Protein AF-A0A7D8BAN0-F1 (afdb_monomer_lite)

pLDDT: mean 76.86, std 16.78, range [38.75, 95.81]

Sequence (151 aa):
MGRHRKSTAELERKGAFNHDPARGQARSLEPVVTGPLGPPPPDFVPEGTELGYRNKAKLLQAWRDLEAATKEVLVTSADRLHFETTARLLAQSREPGAPTSVFSQLNRYLSQLGLNPASRSLVNGVGVKTTEQEEDEWKQAADGSTGLPVQ

Foldseek 3Di:
DDDDDDDPVRCVLVCVCVVPVVVVVVCPPPDDFQAALDDDDPQLPQDDDPVSNVLSPLLNVLLVVVVVLCPVFRDGVVCNVLSSVLSNLSSQVPDPPRDPVSVVVNVVSCLVSLSDPVSVVVRPSPPPPDCVVVVVVVVVVVVPDDDDDDD

Structure (mmCIF, N/CA/C/O backbone):
data_AF-A0A7D8BAN0-F1
#
_entry.id   AF-A0A7D8BAN0-F1
#
loop_
_atom_site.group_PDB
_atom_site.id
_atom_site.type_symbol
_atom_site.label_atom_id
_atom_site.label_alt_id
_atom_site.label_comp_id
_atom_site.label_asym_id
_atom_site.label_entity_id
_atom_site.label_seq_id
_atom_site.pdbx_PDB_ins_code
_atom_site.Cartn_x
_atom_site.Cartn_y
_atom_site.Cartn_z
_atom_site.occupancy
_atom_site.B_iso_or_equiv
_atom_site.auth_seq_id
_atom_site.auth_comp_id
_atom_site.auth_asym_id
_atom_site.auth_atom_id
_atom_site.pdbx_PDB_model_num
ATOM 1 N N . MET A 1 1 ? 21.417 -18.421 -6.413 1.00 53.03 1 MET A N 1
ATOM 2 C CA . MET A 1 1 ? 20.141 -17.699 -6.618 1.00 53.03 1 MET A CA 1
ATOM 3 C C . MET A 1 1 ? 20.272 -16.882 -7.893 1.00 53.03 1 MET A C 1
ATOM 5 O O . MET A 1 1 ? 21.179 -16.062 -7.969 1.00 53.03 1 MET A O 1
ATOM 9 N N . GLY A 1 2 ? 19.472 -17.177 -8.922 1.00 62.88 2 GLY A N 1
ATOM 10 C CA . GLY A 1 2 ? 19.517 -16.443 -10.190 1.00 62.88 2 GLY A CA 1
ATOM 11 C C . GLY A 1 2 ? 19.151 -14.974 -9.980 1.00 62.88 2 GLY A C 1
ATOM 12 O O . GLY A 1 2 ? 18.261 -14.660 -9.192 1.00 62.88 2 GLY A O 1
ATOM 13 N N . ARG A 1 3 ? 19.859 -14.062 -10.650 1.00 71.19 3 ARG A N 1
ATOM 14 C CA . ARG A 1 3 ? 19.590 -12.623 -10.552 1.00 71.19 3 ARG A CA 1
ATOM 15 C C . ARG A 1 3 ? 18.172 -12.338 -11.054 1.00 71.19 3 ARG A C 1
ATOM 17 O O . ARG A 1 3 ? 17.820 -12.771 -12.151 1.00 71.19 3 ARG A O 1
ATOM 24 N N . HIS A 1 4 ? 17.379 -11.598 -10.277 1.00 73.00 4 HIS A N 1
ATOM 25 C CA . HIS A 1 4 ? 16.048 -11.166 -10.708 1.00 73.00 4 HIS A CA 1
ATOM 26 C C . HIS A 1 4 ? 16.140 -10.434 -12.054 1.00 73.00 4 HIS A C 1
ATOM 28 O O . HIS A 1 4 ? 17.044 -9.618 -12.271 1.00 73.00 4 HIS A O 1
ATOM 34 N N . ARG A 1 5 ? 15.224 -10.753 -12.976 1.00 80.25 5 ARG A N 1
ATOM 35 C CA . ARG A 1 5 ? 15.172 -10.097 -14.287 1.00 80.25 5 ARG A CA 1
ATOM 36 C C . ARG A 1 5 ? 14.829 -8.619 -14.081 1.00 80.25 5 ARG A C 1
ATOM 38 O O . ARG A 1 5 ? 13.939 -8.295 -13.303 1.00 80.25 5 ARG A O 1
ATOM 45 N N . LYS A 1 6 ? 15.532 -7.731 -14.791 1.00 79.50 6 LYS A N 1
ATOM 46 C CA . LYS A 1 6 ? 15.194 -6.300 -14.832 1.00 79.50 6 LYS A CA 1
ATOM 47 C C . LYS A 1 6 ? 13.836 -6.108 -15.501 1.00 79.50 6 LYS A C 1
ATOM 49 O O . LYS A 1 6 ? 13.572 -6.753 -16.528 1.00 79.50 6 LYS A O 1
ATOM 54 N N . SER A 1 7 ? 13.021 -5.216 -14.943 1.00 79.69 7 SER A N 1
ATOM 55 C CA . SER A 1 7 ? 11.719 -4.870 -15.512 1.00 79.69 7 SER A CA 1
ATOM 56 C C . SER A 1 7 ? 11.878 -4.183 -16.869 1.00 79.69 7 SER A C 1
ATOM 58 O O . SER A 1 7 ? 12.923 -3.602 -17.172 1.00 79.69 7 SER A O 1
ATOM 60 N N . THR A 1 8 ? 10.844 -4.269 -17.700 1.00 81.62 8 THR A N 1
ATOM 61 C CA . THR A 1 8 ? 10.819 -3.647 -19.033 1.00 81.62 8 THR A CA 1
ATOM 62 C C . THR A 1 8 ? 10.940 -2.129 -18.946 1.00 81.62 8 THR A C 1
ATOM 64 O O . THR A 1 8 ? 11.807 -1.571 -19.610 1.00 81.62 8 THR A O 1
ATOM 67 N N . ALA A 1 9 ? 10.250 -1.495 -17.993 1.00 75.25 9 ALA A N 1
ATOM 68 C CA . ALA A 1 9 ? 10.409 -0.069 -17.703 1.00 75.25 9 ALA A CA 1
ATOM 69 C C . ALA A 1 9 ? 11.846 0.318 -17.282 1.00 75.25 9 ALA A C 1
ATOM 71 O O . ALA A 1 9 ? 12.339 1.386 -17.639 1.00 75.25 9 ALA A O 1
ATOM 72 N N . GLU A 1 10 ? 12.562 -0.535 -16.531 1.00 79.12 10 GLU A N 1
ATOM 73 C CA . GLU A 1 10 ? 13.966 -0.263 -16.180 1.00 79.12 10 GLU A CA 1
ATOM 74 C C . GLU A 1 10 ? 14.892 -0.373 -17.399 1.00 79.12 10 GLU A C 1
ATOM 76 O O . GLU A 1 10 ? 15.839 0.405 -17.526 1.00 79.12 10 GLU A O 1
ATOM 81 N N . LEU A 1 11 ? 14.649 -1.347 -18.279 1.00 84.50 11 LEU A N 1
ATOM 82 C CA . LEU A 1 11 ? 15.422 -1.517 -19.508 1.00 84.50 11 LEU A CA 1
ATOM 83 C C . LEU A 1 11 ? 15.200 -0.366 -20.485 1.00 84.50 11 LEU A C 1
ATOM 85 O O . LEU A 1 11 ? 16.171 0.152 -21.032 1.00 84.50 11 LEU A O 1
ATOM 89 N N . GLU A 1 12 ? 13.951 0.046 -20.656 1.00 81.94 12 GLU A N 1
ATOM 90 C CA . GLU A 1 12 ? 13.564 1.166 -21.503 1.00 81.94 12 GLU A CA 1
ATOM 91 C C . GLU A 1 12 ? 14.207 2.470 -21.029 1.00 81.94 12 GLU A C 1
ATOM 93 O O . GLU A 1 12 ? 14.924 3.110 -21.794 1.00 81.94 12 GLU A O 1
ATOM 98 N N . ARG A 1 13 ? 14.095 2.787 -19.729 1.00 78.56 13 ARG A N 1
ATOM 99 C CA . ARG A 1 13 ? 14.738 3.969 -19.125 1.00 78.56 13 ARG A CA 1
ATOM 100 C C . ARG A 1 13 ? 16.252 3.995 -19.337 1.00 78.56 13 ARG A C 1
ATOM 102 O O . ARG A 1 13 ? 16.852 5.058 -19.438 1.00 78.56 13 ARG A O 1
ATOM 109 N N . LYS A 1 14 ? 16.891 2.825 -19.376 1.00 84.06 14 LYS A N 1
ATOM 110 C CA . LYS A 1 14 ? 18.339 2.688 -19.597 1.00 84.06 14 LYS A CA 1
ATOM 111 C C . LYS A 1 14 ? 18.726 2.668 -21.079 1.00 84.06 14 LYS A C 1
ATOM 113 O O . LYS A 1 14 ? 19.889 2.411 -21.378 1.00 84.06 14 LYS A O 1
ATOM 118 N N . GLY A 1 15 ? 17.781 2.882 -21.997 1.00 84.50 15 GLY A N 1
ATOM 119 C CA . GLY A 1 15 ? 18.018 2.841 -23.440 1.00 84.50 15 GLY A CA 1
ATOM 120 C C . GLY A 1 15 ? 18.378 1.447 -23.958 1.00 84.50 15 GLY A C 1
ATOM 121 O O . GLY A 1 15 ? 18.954 1.316 -25.036 1.00 84.50 15 GLY A O 1
ATOM 122 N N . ALA A 1 16 ? 18.066 0.386 -23.207 1.00 85.12 16 ALA A N 1
ATOM 123 C CA . ALA A 1 16 ? 18.482 -0.967 -23.565 1.00 85.12 16 ALA A CA 1
ATOM 124 C C . ALA A 1 16 ? 17.830 -1.457 -24.865 1.00 85.12 16 ALA A C 1
ATOM 126 O O . ALA A 1 16 ? 18.430 -2.270 -25.558 1.00 85.12 16 ALA A O 1
ATOM 127 N N . PHE A 1 17 ? 16.634 -0.964 -25.201 1.00 85.50 17 PHE A N 1
ATOM 128 C CA . PHE A 1 17 ? 15.954 -1.286 -26.460 1.00 85.50 17 PHE A CA 1
ATOM 129 C C . PHE A 1 17 ? 16.493 -0.483 -27.647 1.00 85.50 17 PHE A C 1
ATOM 131 O O . PHE A 1 17 ? 16.495 -0.994 -28.759 1.00 85.50 17 PHE A O 1
ATOM 138 N N . ASN A 1 18 ? 17.040 0.713 -27.410 1.00 84.69 18 ASN A N 1
ATOM 139 C CA . ASN A 1 18 ? 17.735 1.482 -28.446 1.00 84.69 18 ASN A CA 1
ATOM 140 C C . ASN A 1 18 ? 19.072 0.823 -28.810 1.00 84.69 18 ASN A C 1
ATOM 142 O O . ASN A 1 18 ? 19.462 0.799 -29.971 1.00 84.69 18 ASN A O 1
ATOM 146 N N . HIS A 1 19 ? 19.763 0.261 -27.813 1.00 87.88 19 HIS A N 1
ATOM 147 C CA . HIS A 1 19 ? 21.003 -0.487 -28.018 1.00 87.88 19 HIS A CA 1
ATOM 148 C C . HIS A 1 19 ? 20.763 -1.889 -28.611 1.00 87.88 19 HIS A C 1
ATOM 150 O O . HIS A 1 19 ? 21.596 -2.403 -29.352 1.00 87.88 19 HIS A O 1
ATOM 156 N N . ASP A 1 20 ? 19.667 -2.553 -28.243 1.00 88.44 20 ASP A N 1
ATOM 157 C CA . ASP A 1 20 ? 19.343 -3.925 -28.651 1.00 88.44 20 ASP A CA 1
ATOM 158 C C . ASP A 1 20 ? 17.829 -4.045 -28.928 1.00 88.44 20 ASP A C 1
ATOM 160 O O . ASP A 1 20 ? 17.057 -4.420 -28.035 1.00 88.44 20 ASP A O 1
ATOM 164 N N . PRO A 1 21 ? 17.380 -3.716 -30.157 1.00 86.62 21 PRO A N 1
ATOM 165 C CA . PRO A 1 21 ? 15.958 -3.710 -30.509 1.00 86.62 21 PRO A CA 1
ATOM 166 C C . PRO A 1 21 ? 15.295 -5.091 -30.419 1.00 86.62 21 PRO A C 1
ATOM 168 O O . PRO A 1 21 ? 14.117 -5.199 -30.065 1.00 86.62 21 PRO A O 1
ATOM 171 N N . ALA A 1 22 ? 16.056 -6.166 -30.663 1.00 86.88 22 ALA A N 1
ATOM 172 C CA . ALA A 1 22 ? 15.571 -7.543 -30.552 1.00 86.88 22 ALA A CA 1
ATOM 173 C C . ALA A 1 22 ? 15.110 -7.869 -29.120 1.00 86.88 22 ALA A C 1
ATOM 175 O O . ALA A 1 22 ? 14.154 -8.621 -28.915 1.00 86.88 22 ALA A O 1
ATOM 176 N N . ARG A 1 23 ? 15.728 -7.240 -28.111 1.00 82.94 23 ARG A N 1
ATOM 177 C CA . ARG A 1 23 ? 15.313 -7.357 -26.708 1.00 82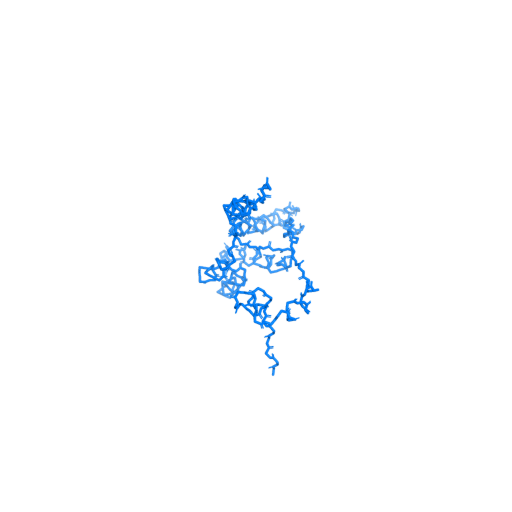.94 23 ARG A CA 1
ATOM 178 C C . ARG A 1 23 ? 13.932 -6.767 -26.438 1.00 82.94 23 ARG A C 1
ATOM 180 O O . ARG A 1 23 ? 13.222 -7.303 -25.589 1.00 82.94 23 ARG A O 1
ATOM 187 N N . GLY A 1 24 ? 13.568 -5.685 -27.125 1.00 80.56 24 GLY A N 1
ATOM 188 C CA . GLY A 1 24 ? 12.232 -5.092 -27.042 1.00 80.56 24 GLY A CA 1
ATOM 189 C C . GLY A 1 24 ? 11.186 -6.000 -27.687 1.00 80.56 24 GLY A C 1
ATOM 190 O O . GLY A 1 24 ? 10.176 -6.320 -27.065 1.00 80.56 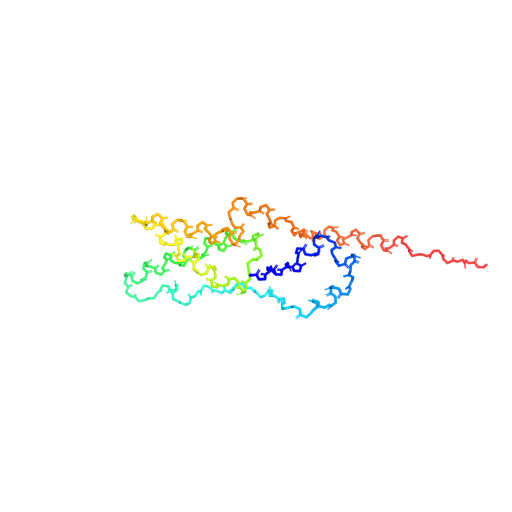24 GLY A O 1
ATOM 191 N N . GLN A 1 25 ? 11.480 -6.522 -28.882 1.00 81.44 25 GLN A N 1
ATOM 192 C CA . GLN A 1 25 ? 10.593 -7.452 -29.593 1.00 81.44 25 GLN A CA 1
ATOM 193 C C . GLN A 1 25 ? 10.306 -8.719 -28.778 1.00 81.44 25 GLN A C 1
ATOM 195 O O . GLN A 1 25 ? 9.148 -9.109 -28.637 1.00 81.44 25 GLN A O 1
ATOM 200 N N . ALA A 1 26 ? 11.329 -9.311 -28.153 1.00 82.38 26 ALA A N 1
ATOM 201 C CA . ALA A 1 26 ? 11.181 -10.490 -27.296 1.00 82.38 26 ALA A CA 1
ATOM 202 C C . ALA A 1 26 ? 10.316 -10.252 -26.040 1.00 82.38 26 ALA A C 1
ATOM 204 O O . ALA A 1 26 ? 9.885 -11.210 -25.399 1.00 82.38 26 ALA A O 1
ATOM 205 N N . ARG A 1 27 ? 10.081 -8.988 -25.670 1.00 82.75 27 ARG A N 1
ATOM 206 C CA . ARG A 1 27 ? 9.271 -8.577 -24.515 1.00 82.75 27 ARG A CA 1
ATOM 207 C C . ARG A 1 27 ? 7.931 -7.948 -24.901 1.00 82.75 27 ARG A C 1
ATOM 209 O O . ARG A 1 27 ? 7.161 -7.612 -24.013 1.00 82.75 27 ARG A O 1
ATOM 216 N N . SER A 1 28 ? 7.620 -7.845 -26.195 1.00 77.81 28 SER A N 1
ATOM 217 C CA . SER A 1 28 ? 6.337 -7.319 -26.698 1.00 77.81 28 SER A CA 1
ATOM 218 C C . SER A 1 28 ? 5.115 -8.117 -26.225 1.00 77.81 28 SER A C 1
ATOM 220 O O . SER A 1 28 ? 4.012 -7.586 -26.171 1.00 77.81 28 SER A O 1
ATOM 222 N N . LEU A 1 29 ? 5.324 -9.382 -25.849 1.00 77.75 29 LEU A N 1
ATOM 223 C CA . LEU A 1 29 ? 4.307 -10.281 -25.304 1.00 77.75 29 LEU A CA 1
ATOM 224 C C . LEU A 1 29 ? 4.273 -10.294 -23.765 1.00 77.75 29 LEU A C 1
ATOM 226 O O . LEU A 1 29 ? 3.590 -11.137 -23.181 1.00 77.75 29 LEU A O 1
ATOM 230 N N . GLU A 1 30 ? 5.035 -9.428 -23.084 1.00 78.06 30 GLU A N 1
ATOM 231 C CA . GLU A 1 30 ? 4.945 -9.339 -21.626 1.00 78.06 30 GLU A CA 1
ATOM 232 C C . GLU A 1 30 ? 3.547 -8.846 -21.208 1.00 78.06 30 GLU A C 1
ATOM 234 O O . GLU A 1 30 ? 3.015 -7.917 -21.820 1.00 78.06 30 GLU A O 1
ATOM 239 N N . PRO A 1 31 ? 2.933 -9.445 -20.168 1.00 71.38 31 PRO A N 1
ATOM 240 C CA . PRO A 1 31 ? 1.626 -9.016 -19.695 1.00 71.38 31 PRO A CA 1
ATOM 241 C C . PRO A 1 31 ? 1.658 -7.552 -19.255 1.00 71.38 31 PRO A C 1
ATOM 243 O O . PRO A 1 31 ? 2.368 -7.187 -18.317 1.00 71.38 31 PRO A O 1
ATOM 246 N N . VAL A 1 32 ? 0.854 -6.724 -19.914 1.00 70.38 32 VAL A N 1
ATOM 247 C CA . VAL A 1 32 ? 0.645 -5.329 -19.535 1.00 70.38 32 VAL A CA 1
ATOM 248 C C . VAL A 1 32 ? -0.570 -5.278 -18.620 1.00 70.38 32 VAL A C 1
ATOM 250 O O . VAL A 1 32 ? -1.699 -5.489 -19.060 1.00 70.38 32 VAL A O 1
ATOM 253 N N . VAL A 1 33 ? -0.350 -5.027 -17.330 1.00 65.75 33 VAL A N 1
ATOM 254 C CA . VAL A 1 33 ? -1.458 -4.853 -16.388 1.00 65.75 33 VAL A CA 1
ATOM 255 C C . VAL A 1 33 ? -1.812 -3.374 -16.313 1.00 65.75 33 VAL A C 1
ATOM 257 O O . VAL A 1 33 ? -1.099 -2.590 -15.701 1.00 65.75 33 VAL A O 1
ATOM 260 N N . THR A 1 34 ? -2.912 -2.994 -16.961 1.00 70.38 34 THR A N 1
ATOM 261 C CA . THR A 1 34 ? -3.426 -1.609 -17.011 1.00 70.38 34 THR A CA 1
ATOM 262 C C . THR A 1 34 ? -4.822 -1.460 -16.417 1.00 70.38 34 THR A C 1
ATOM 264 O O . THR A 1 34 ? -5.353 -0.354 -16.356 1.00 70.38 34 THR A O 1
ATOM 267 N N . GLY A 1 35 ? -5.440 -2.557 -15.972 1.00 77.44 35 GLY A N 1
ATOM 268 C CA . GLY A 1 35 ? -6.781 -2.513 -15.398 1.00 77.44 35 GLY A CA 1
ATOM 269 C C . GLY A 1 35 ? -6.817 -1.707 -14.092 1.00 77.44 35 GLY A C 1
ATOM 270 O O . GLY A 1 35 ? -5.861 -1.799 -13.310 1.00 77.44 35 GLY A O 1
ATOM 271 N N . PRO A 1 36 ? -7.906 -0.963 -13.819 1.00 81.88 36 PRO A N 1
ATOM 272 C CA . PRO A 1 36 ? -8.049 -0.196 -12.585 1.00 81.88 36 PRO A CA 1
ATOM 273 C C . PRO A 1 36 ? -8.035 -1.117 -11.358 1.00 81.88 36 PRO A C 1
ATOM 275 O O . PRO A 1 36 ? -8.431 -2.279 -11.444 1.00 81.88 36 PRO A O 1
ATOM 278 N N . LEU A 1 37 ? -7.633 -0.588 -10.198 1.00 86.25 37 LEU A N 1
ATOM 279 C CA . LEU A 1 37 ? -7.611 -1.321 -8.923 1.00 86.25 37 LEU A CA 1
ATOM 280 C C . LEU A 1 37 ? -8.971 -1.957 -8.563 1.00 86.25 37 LEU A C 1
ATOM 282 O O . LEU A 1 37 ? -9.011 -3.013 -7.928 1.00 86.25 37 LEU A O 1
ATOM 286 N N . GLY A 1 38 ? -10.080 -1.335 -8.977 1.00 87.06 38 GLY A N 1
ATOM 287 C CA . GLY A 1 38 ? -11.449 -1.780 -8.698 1.00 87.06 38 GLY A CA 1
ATOM 288 C C . GLY A 1 38 ? -11.975 -1.342 -7.319 1.00 87.06 38 GLY A C 1
ATOM 289 O O . GLY A 1 38 ? -11.218 -0.803 -6.514 1.00 87.06 38 GLY A O 1
ATOM 290 N N . PRO A 1 39 ? -13.264 -1.586 -7.013 1.00 90.12 39 PRO A N 1
ATOM 291 C CA . PRO A 1 39 ? -13.911 -1.138 -5.770 1.00 90.12 39 PRO A CA 1
ATOM 292 C C . PRO A 1 39 ? -13.356 -1.874 -4.546 1.00 90.12 39 PRO A C 1
ATOM 294 O O . PRO A 1 39 ? -12.877 -2.984 -4.729 1.00 90.12 39 PRO A O 1
ATOM 297 N N . PRO A 1 40 ? -13.447 -1.355 -3.310 1.00 90.38 40 PRO A N 1
ATOM 298 C CA . PRO A 1 40 ? -12.967 -2.045 -2.107 1.00 90.38 40 PRO A CA 1
ATOM 299 C C . PRO A 1 40 ? -13.543 -3.468 -1.945 1.00 90.38 40 PRO A C 1
ATOM 301 O O . PRO A 1 40 ? -14.629 -3.754 -2.455 1.00 90.38 40 PRO A O 1
ATOM 304 N N . PRO A 1 41 ? -12.829 -4.378 -1.255 1.00 89.75 41 PRO A N 1
ATOM 305 C CA . PRO A 1 41 ? -13.306 -5.732 -0.986 1.00 89.75 41 PRO A CA 1
ATOM 306 C C . PRO A 1 41 ? -14.685 -5.756 -0.297 1.00 89.75 41 PRO A C 1
ATOM 308 O O . PRO A 1 41 ? -14.950 -4.900 0.552 1.00 89.75 41 PRO A O 1
ATOM 311 N N . PRO A 1 42 ? -15.560 -6.738 -0.597 1.00 86.75 42 PRO A N 1
ATOM 312 C CA . PRO A 1 42 ? -16.893 -6.816 0.008 1.00 86.75 42 PRO A CA 1
ATOM 313 C C . PRO A 1 42 ? -16.877 -6.893 1.540 1.00 86.75 42 PRO A C 1
ATOM 315 O O . PRO A 1 42 ? -17.777 -6.382 2.199 1.00 86.75 42 PRO A O 1
ATOM 318 N N . ASP A 1 43 ? -15.838 -7.481 2.136 1.00 84.88 43 ASP A N 1
ATOM 319 C CA . ASP A 1 43 ? -15.702 -7.585 3.590 1.00 84.88 43 ASP A CA 1
ATOM 320 C C . ASP A 1 43 ? -15.375 -6.246 4.274 1.00 84.88 43 ASP A C 1
ATOM 322 O O . ASP A 1 43 ? -15.476 -6.158 5.497 1.00 84.88 43 ASP A O 1
ATOM 326 N N . PHE A 1 44 ? -15.047 -5.194 3.514 1.00 86.50 44 PHE A N 1
ATOM 327 C CA . PHE A 1 44 ? -14.875 -3.828 4.027 1.00 86.50 44 PHE A CA 1
ATOM 328 C C . PHE A 1 44 ? -16.208 -3.073 4.083 1.00 86.50 44 PHE A C 1
ATOM 330 O O . PHE A 1 44 ? -16.293 -2.025 4.723 1.00 86.50 44 PHE A O 1
ATOM 337 N N . VAL A 1 45 ? -17.254 -3.578 3.423 1.00 81.25 45 VAL A N 1
ATOM 338 C CA . VAL A 1 45 ? -18.564 -2.924 3.377 1.00 81.25 45 VAL A CA 1
ATOM 339 C C . VAL A 1 45 ? -19.266 -3.104 4.728 1.00 81.25 45 VAL A C 1
ATOM 341 O O . VAL A 1 45 ? -19.475 -4.244 5.159 1.00 81.25 45 VAL A O 1
ATOM 344 N N . PRO A 1 46 ? -19.612 -2.013 5.440 1.00 76.25 46 PRO A N 1
ATOM 345 C CA . PRO A 1 46 ? -20.224 -2.099 6.760 1.00 76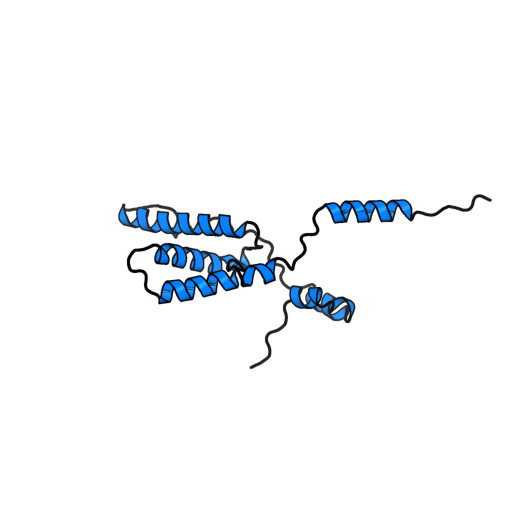.25 46 PRO A CA 1
ATOM 346 C C . PRO A 1 46 ? -21.589 -2.795 6.705 1.00 76.25 46 PRO A C 1
ATOM 348 O O . PRO A 1 46 ? -22.577 -2.226 6.261 1.00 76.25 46 PRO A O 1
ATOM 351 N N . GLU A 1 47 ? -21.639 -4.031 7.192 1.00 71.62 47 GLU A N 1
ATOM 352 C CA . GLU A 1 47 ? -22.849 -4.852 7.290 1.00 71.62 47 GLU A CA 1
ATOM 353 C C . GLU A 1 47 ? -22.769 -5.710 8.558 1.00 71.62 47 GLU A C 1
ATOM 355 O O . GLU A 1 47 ? -21.687 -6.223 8.884 1.00 71.62 47 GLU A O 1
ATOM 360 N N . GLY A 1 48 ? -23.903 -5.899 9.243 1.00 64.50 48 GLY A N 1
ATOM 361 C CA . GLY A 1 48 ? -24.029 -6.756 10.426 1.00 64.50 48 GLY A CA 1
ATOM 362 C C . GLY A 1 48 ? -24.107 -6.003 11.760 1.00 64.50 48 GLY A C 1
ATOM 363 O O . GLY A 1 48 ? -24.609 -4.886 11.835 1.00 64.50 48 GLY A O 1
ATOM 364 N N . THR A 1 49 ? -23.652 -6.656 12.834 1.00 67.25 49 THR A N 1
ATOM 365 C CA . THR A 1 49 ? -23.709 -6.156 14.221 1.00 67.25 49 THR A CA 1
ATOM 366 C C . THR A 1 49 ? -22.897 -4.872 14.422 1.00 67.25 49 THR A C 1
ATOM 368 O O . THR A 1 49 ? -21.964 -4.598 13.670 1.00 67.25 49 THR A O 1
ATOM 371 N N . GLU A 1 50 ? -23.193 -4.097 15.474 1.00 74.94 50 GLU A N 1
ATOM 372 C CA . GLU A 1 50 ? -22.544 -2.798 15.740 1.00 74.94 50 GLU A CA 1
ATOM 373 C C . GLU A 1 50 ? -21.003 -2.882 15.781 1.00 74.94 50 GLU A C 1
ATOM 375 O O . GLU A 1 50 ? -20.307 -2.027 15.229 1.00 74.94 50 GLU A O 1
ATOM 380 N N . LEU A 1 51 ? -20.448 -3.945 16.376 1.00 70.75 51 LEU A N 1
ATOM 381 C CA . LEU A 1 51 ? -18.998 -4.157 16.433 1.00 70.75 51 LEU A CA 1
ATOM 382 C C . LEU A 1 51 ? -18.407 -4.496 15.054 1.00 70.75 51 LEU A C 1
ATOM 384 O O . LEU A 1 51 ? -17.357 -3.969 14.681 1.00 70.75 51 LEU A O 1
ATOM 388 N N . GLY A 1 52 ? -19.097 -5.338 14.278 1.00 73.25 52 GLY A N 1
ATOM 389 C CA . GLY A 1 52 ? -18.713 -5.656 12.903 1.00 73.25 52 GLY A CA 1
ATOM 390 C C . GLY A 1 52 ? -18.748 -4.418 12.007 1.00 73.25 52 GLY A C 1
ATOM 391 O O . GLY A 1 52 ? -17.812 -4.181 11.247 1.00 73.25 52 GLY A O 1
ATOM 392 N N . TYR A 1 53 ? -19.769 -3.577 12.171 1.00 81.81 53 TYR A N 1
ATOM 393 C CA . TYR A 1 53 ? -19.915 -2.315 11.452 1.00 81.81 53 TYR A CA 1
ATOM 394 C C . TYR A 1 53 ? -18.719 -1.383 11.681 1.00 81.81 53 TYR A C 1
ATOM 396 O O . TYR A 1 53 ? -18.112 -0.915 10.717 1.00 81.81 53 TYR A O 1
ATOM 404 N N . ARG A 1 54 ? -18.327 -1.149 12.944 1.00 79.38 54 ARG A N 1
ATOM 405 C CA . ARG A 1 54 ? -17.210 -0.245 13.276 1.00 79.38 54 ARG A CA 1
ATOM 406 C C . ARG A 1 54 ? -15.883 -0.717 12.680 1.00 79.38 54 ARG A C 1
ATOM 408 O O . ARG A 1 54 ? -15.146 0.098 12.131 1.00 79.38 54 ARG A O 1
ATOM 415 N N . ASN A 1 55 ? -15.588 -2.016 12.749 1.00 82.06 55 ASN A N 1
ATOM 416 C CA . ASN A 1 55 ? -14.344 -2.566 12.200 1.00 82.06 55 ASN A CA 1
ATOM 417 C C . ASN A 1 55 ? -14.288 -2.430 10.673 1.00 82.06 55 ASN A C 1
ATOM 419 O O . ASN A 1 55 ? -13.277 -1.991 10.124 1.00 82.06 55 ASN A O 1
ATOM 423 N N . LYS A 1 56 ? -15.390 -2.736 9.985 1.00 86.12 56 LYS A N 1
ATOM 424 C CA . LYS A 1 56 ? -15.480 -2.607 8.527 1.00 86.12 56 LYS A CA 1
ATOM 425 C C . LYS A 1 56 ? -15.427 -1.150 8.064 1.00 86.12 56 LYS A C 1
ATOM 427 O O . LYS A 1 56 ? -14.714 -0.836 7.117 1.00 86.12 56 LYS A O 1
ATOM 432 N N . ALA A 1 57 ? -16.069 -0.233 8.791 1.00 87.81 57 ALA A N 1
ATOM 433 C CA . ALA A 1 57 ? -15.993 1.200 8.507 1.00 87.81 57 ALA A CA 1
ATOM 434 C C . ALA A 1 57 ? -14.550 1.736 8.571 1.00 87.81 57 ALA A C 1
ATOM 436 O O . ALA A 1 57 ? -14.148 2.524 7.714 1.00 87.81 57 ALA A O 1
ATOM 437 N N . LYS A 1 58 ? -13.742 1.271 9.535 1.00 91.62 58 LYS A N 1
ATOM 438 C CA . LYS A 1 58 ? -12.314 1.626 9.628 1.00 91.62 58 LYS A CA 1
ATOM 439 C C . LYS A 1 58 ? -11.510 1.112 8.432 1.00 91.62 58 LYS A C 1
ATOM 441 O O . LYS A 1 58 ? -10.680 1.850 7.905 1.00 91.62 58 LYS A O 1
ATOM 446 N N . LEU A 1 59 ? -11.775 -0.118 7.985 1.00 93.44 59 LEU A N 1
ATOM 447 C CA . LEU A 1 59 ? -11.144 -0.699 6.794 1.00 93.44 59 LEU A CA 1
ATOM 448 C C . LEU A 1 59 ? -11.503 0.085 5.527 1.00 93.44 59 LEU A C 1
ATOM 450 O O . LEU A 1 59 ? -10.617 0.432 4.746 1.00 93.44 59 LEU A O 1
ATOM 454 N N . LEU A 1 60 ? -12.782 0.427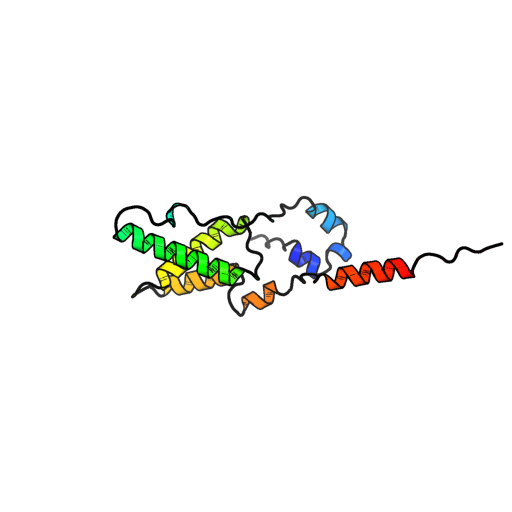 5.356 1.00 92.81 60 LEU A N 1
ATOM 455 C CA . LEU A 1 60 ? -13.246 1.225 4.224 1.00 92.81 60 LEU A CA 1
ATOM 456 C C . LEU A 1 60 ? -12.626 2.627 4.217 1.00 92.81 60 LEU A C 1
ATOM 458 O O . LEU A 1 60 ? -12.223 3.115 3.163 1.00 92.81 60 LEU A O 1
ATOM 462 N N . GLN A 1 61 ? -12.513 3.267 5.383 1.00 94.44 61 GLN A N 1
ATOM 463 C CA . GLN A 1 61 ? -11.846 4.562 5.487 1.00 94.44 61 GLN A CA 1
ATOM 464 C C . GLN A 1 61 ? -10.358 4.453 5.131 1.00 94.44 61 GLN A C 1
ATOM 466 O O . GLN A 1 61 ? -9.862 5.256 4.348 1.00 94.44 61 GLN A O 1
ATOM 471 N N . ALA A 1 62 ? -9.654 3.440 5.644 1.00 95.00 62 ALA A N 1
ATOM 472 C CA . ALA A 1 62 ? -8.247 3.212 5.320 1.00 95.00 62 ALA A CA 1
ATOM 473 C C . ALA A 1 62 ? -8.029 2.966 3.816 1.00 95.00 62 ALA A C 1
ATOM 475 O O . ALA A 1 62 ? -7.080 3.495 3.243 1.00 95.00 62 ALA A O 1
ATOM 476 N N . TRP A 1 63 ? -8.926 2.218 3.167 1.00 94.12 63 TRP A N 1
ATOM 477 C CA . TRP A 1 63 ? -8.911 2.026 1.716 1.00 94.12 63 TRP A CA 1
ATOM 478 C C . TRP A 1 63 ? -9.033 3.357 0.965 1.00 94.12 63 TRP A C 1
ATOM 480 O O . TRP A 1 63 ? -8.200 3.660 0.115 1.00 94.12 63 TRP A O 1
ATOM 490 N N . ARG A 1 64 ? -10.029 4.183 1.314 1.00 93.00 64 ARG A N 1
ATOM 491 C CA . ARG A 1 64 ? -10.250 5.496 0.680 1.00 93.00 64 ARG A CA 1
ATOM 492 C C . ARG A 1 64 ? -9.078 6.453 0.880 1.00 93.00 64 ARG A C 1
ATOM 494 O O . ARG A 1 64 ? -8.730 7.190 -0.037 1.00 93.00 64 ARG A O 1
ATOM 501 N N . ASP A 1 65 ? -8.460 6.430 2.056 1.00 92.75 65 ASP A N 1
ATOM 502 C CA . ASP A 1 65 ? -7.287 7.258 2.341 1.00 92.75 65 ASP A CA 1
ATOM 503 C C . ASP A 1 65 ? -6.095 6.849 1.462 1.00 92.75 65 ASP A C 1
ATOM 505 O O . ASP A 1 65 ? -5.385 7.710 0.940 1.00 92.75 65 ASP A O 1
ATOM 509 N N . LEU A 1 66 ? -5.892 5.543 1.254 1.00 91.56 66 LEU A N 1
ATOM 510 C CA . LEU A 1 66 ? -4.865 5.039 0.342 1.00 91.56 66 LEU A CA 1
ATOM 511 C C . LEU A 1 66 ? -5.187 5.372 -1.117 1.00 91.56 66 LEU A C 1
ATOM 513 O O . LEU A 1 66 ? -4.285 5.771 -1.848 1.00 91.56 66 LEU A O 1
ATOM 517 N N . GLU A 1 67 ? -6.448 5.269 -1.547 1.00 89.94 67 GLU A N 1
ATOM 518 C CA . GLU A 1 67 ? -6.860 5.655 -2.907 1.00 89.94 67 GLU A CA 1
ATOM 519 C C . GLU A 1 67 ? -6.588 7.140 -3.151 1.00 89.94 67 GLU A C 1
ATOM 521 O O . GLU A 1 67 ? -6.033 7.519 -4.179 1.00 89.94 67 GLU A O 1
ATOM 526 N N . ALA A 1 68 ? -6.909 7.992 -2.175 1.00 87.75 68 ALA A N 1
ATOM 527 C CA . ALA A 1 68 ? -6.614 9.416 -2.248 1.00 87.75 68 ALA A CA 1
ATOM 528 C C . ALA A 1 68 ? -5.103 9.688 -2.333 1.00 87.75 68 ALA A C 1
ATOM 530 O O . ALA A 1 68 ? -4.682 10.527 -3.127 1.00 87.75 68 ALA A O 1
ATOM 531 N N . ALA A 1 69 ? -4.289 8.959 -1.562 1.00 84.31 69 ALA A N 1
ATOM 532 C CA . ALA A 1 69 ? -2.832 9.097 -1.561 1.00 84.31 69 ALA A CA 1
ATOM 533 C C . ALA A 1 69 ? -2.149 8.529 -2.819 1.00 84.31 69 ALA A C 1
ATOM 535 O O . ALA A 1 69 ? -1.006 8.886 -3.100 1.00 84.31 69 ALA A O 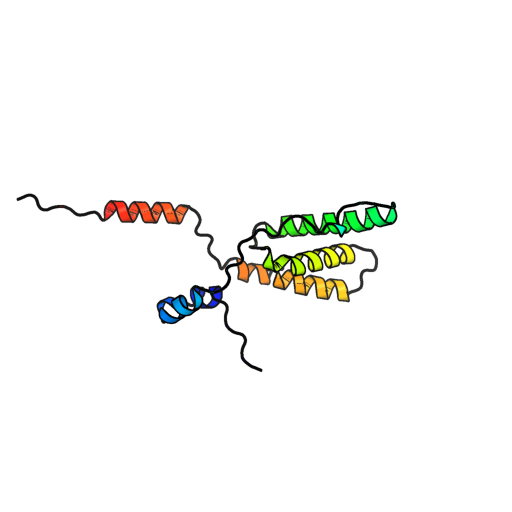1
ATOM 536 N N . THR A 1 70 ? -2.826 7.649 -3.561 1.00 80.56 70 THR A N 1
ATOM 537 C CA . THR A 1 70 ? -2.304 6.973 -4.760 1.00 80.56 70 THR A CA 1
ATOM 538 C C . THR A 1 70 ? -2.804 7.573 -6.064 1.00 80.56 70 THR A C 1
ATOM 540 O O . THR A 1 70 ? -2.417 7.080 -7.111 1.00 80.56 70 THR A O 1
ATOM 543 N N . LYS A 1 71 ? -3.590 8.659 -6.056 1.00 68.81 71 LYS A N 1
ATOM 544 C CA . LYS A 1 71 ? -4.078 9.290 -7.301 1.00 68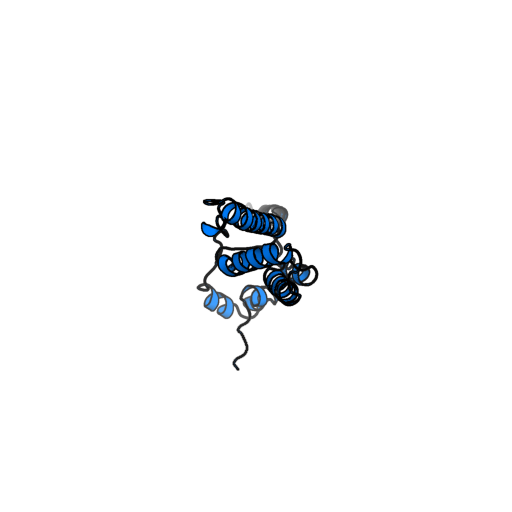.81 71 LYS A CA 1
ATOM 545 C C . LYS A 1 71 ? -2.970 9.649 -8.300 1.00 68.81 71 LYS A C 1
ATOM 547 O O . LYS A 1 71 ? -3.223 9.663 -9.497 1.00 68.81 71 LYS A O 1
ATOM 552 N N . GLU A 1 72 ? -1.765 9.927 -7.809 1.00 64.44 72 GLU A N 1
ATOM 553 C CA . GLU A 1 72 ? -0.584 10.257 -8.621 1.00 64.44 72 GLU A CA 1
ATOM 554 C C . GLU A 1 72 ? 0.330 9.046 -8.889 1.00 64.44 72 GLU A C 1
ATOM 556 O O . GLU A 1 72 ? 1.311 9.153 -9.619 1.00 64.44 72 GLU A O 1
ATOM 561 N N . VAL A 1 73 ? 0.032 7.884 -8.301 1.00 65.62 73 VAL A N 1
ATOM 562 C CA . VAL A 1 73 ? 0.815 6.653 -8.437 1.00 65.62 73 VAL A CA 1
ATOM 563 C C . VAL A 1 73 ? 0.016 5.639 -9.250 1.00 65.62 73 VAL A C 1
ATOM 565 O O . VAL A 1 73 ? -1.164 5.414 -9.000 1.00 65.62 73 VAL A O 1
ATOM 568 N N . LEU A 1 74 ? 0.662 4.991 -10.220 1.00 70.00 74 LEU A N 1
ATOM 569 C CA . LEU A 1 74 ? 0.025 3.998 -11.086 1.00 70.00 74 LEU A CA 1
ATOM 570 C C . LEU A 1 74 ? -0.266 2.693 -10.313 1.00 70.00 74 LEU A C 1
ATOM 572 O O . LEU A 1 74 ? 0.464 1.715 -10.437 1.00 70.00 74 LEU A O 1
ATOM 576 N N . VAL A 1 75 ? -1.308 2.689 -9.482 1.00 82.06 75 VAL A N 1
ATOM 577 C CA . VAL A 1 75 ? -1.800 1.493 -8.787 1.00 82.06 75 VAL A CA 1
ATOM 578 C C . VAL A 1 75 ? -2.823 0.794 -9.669 1.00 82.06 75 VAL A C 1
ATOM 580 O O . VAL A 1 75 ? -3.837 1.374 -10.061 1.00 82.06 75 VAL A O 1
ATOM 583 N N . THR A 1 76 ? -2.564 -0.472 -9.970 1.00 86.12 76 THR A N 1
ATOM 584 C CA . THR A 1 76 ? -3.362 -1.255 -10.918 1.00 86.12 76 THR A CA 1
ATOM 585 C C . THR A 1 76 ? -4.034 -2.445 -10.240 1.00 86.12 76 THR A C 1
ATOM 587 O O . THR A 1 76 ? -3.795 -2.762 -9.075 1.00 86.12 76 THR A O 1
ATOM 590 N N . SER A 1 77 ? -4.872 -3.158 -10.989 1.00 85.44 77 SER A N 1
ATOM 591 C CA . SER A 1 77 ? -5.450 -4.440 -10.567 1.00 85.44 77 SER A CA 1
ATOM 592 C C . SER A 1 77 ? -4.409 -5.489 -10.137 1.00 85.44 77 SER A C 1
ATOM 594 O O . SER A 1 77 ? -4.727 -6.324 -9.291 1.00 85.44 77 SER A O 1
ATOM 596 N N . ALA A 1 78 ? -3.164 -5.443 -10.632 1.00 85.25 78 ALA A N 1
ATOM 597 C CA . ALA A 1 78 ? -2.100 -6.340 -10.157 1.00 85.25 78 ALA A CA 1
ATOM 598 C C . ALA A 1 78 ? -1.720 -6.074 -8.695 1.00 85.25 78 ALA A C 1
ATOM 600 O O . ALA A 1 78 ? -1.366 -6.999 -7.962 1.00 85.25 78 ALA A O 1
ATOM 601 N N . ASP A 1 79 ? -1.836 -4.824 -8.252 1.00 88.56 79 ASP A N 1
ATOM 602 C CA . ASP A 1 79 ? -1.453 -4.395 -6.908 1.00 88.56 79 ASP A CA 1
ATOM 603 C C . ASP A 1 79 ? -2.555 -4.657 -5.882 1.00 88.56 79 ASP A C 1
ATOM 605 O O . ASP A 1 79 ? -2.358 -4.433 -4.689 1.00 88.56 79 ASP A O 1
ATOM 609 N N . ARG A 1 80 ? -3.710 -5.172 -6.322 1.00 90.00 80 ARG A N 1
ATOM 610 C CA . ARG A 1 80 ? -4.926 -5.344 -5.525 1.00 90.00 80 ARG A CA 1
ATOM 611 C C . ARG A 1 80 ? -4.685 -5.957 -4.152 1.00 90.00 80 ARG A C 1
ATOM 613 O O . ARG A 1 80 ? -5.118 -5.402 -3.147 1.00 90.00 80 ARG A O 1
ATOM 620 N N . LEU A 1 81 ? -3.979 -7.084 -4.104 1.00 90.75 81 LEU A N 1
ATOM 621 C CA . LEU A 1 81 ? -3.713 -7.796 -2.852 1.00 90.75 81 LEU A CA 1
ATOM 622 C C . LEU A 1 81 ? -2.740 -7.031 -1.945 1.00 90.75 81 LEU A C 1
ATOM 624 O O . LEU A 1 81 ? -2.899 -7.031 -0.723 1.00 90.75 81 LEU A O 1
ATOM 628 N N . HIS A 1 82 ? -1.750 -6.351 -2.532 1.00 91.69 82 HIS A N 1
ATOM 629 C CA . HIS A 1 82 ? -0.840 -5.485 -1.779 1.00 91.69 82 HIS A CA 1
ATOM 630 C C . HIS A 1 82 ? -1.586 -4.277 -1.212 1.00 91.69 82 HIS A C 1
ATOM 632 O O . HIS A 1 82 ? -1.418 -3.942 -0.039 1.00 91.69 82 HIS A O 1
ATOM 638 N N . PHE A 1 83 ? -2.448 -3.655 -2.011 1.00 93.75 83 PHE A N 1
ATOM 639 C CA . PHE A 1 83 ? -3.251 -2.510 -1.610 1.00 93.75 83 PHE A CA 1
ATOM 640 C C . PHE A 1 83 ? -4.229 -2.875 -0.488 1.00 93.75 83 PHE A C 1
ATOM 642 O O . PHE A 1 83 ? -4.283 -2.194 0.534 1.00 93.75 83 PHE A O 1
ATOM 649 N N . GLU A 1 84 ? -4.929 -4.002 -0.620 1.00 94.50 84 GLU A N 1
ATOM 650 C CA . GLU A 1 84 ? -5.821 -4.521 0.417 1.00 94.50 84 GLU A CA 1
ATOM 651 C C . GLU A 1 84 ? -5.080 -4.791 1.733 1.00 94.50 84 GLU A C 1
ATOM 653 O O . GLU A 1 84 ? -5.519 -4.360 2.801 1.00 94.50 84 GLU A O 1
ATOM 658 N N . THR A 1 85 ? -3.927 -5.460 1.666 1.00 94.81 85 THR A N 1
ATOM 659 C CA . THR A 1 85 ? -3.097 -5.735 2.849 1.00 94.81 85 THR A CA 1
ATOM 660 C C . THR A 1 85 ? -2.639 -4.436 3.514 1.00 94.81 85 THR A C 1
ATOM 662 O O . THR A 1 85 ? -2.695 -4.304 4.738 1.00 94.81 85 THR A O 1
ATOM 665 N N . THR A 1 86 ? -2.250 -3.445 2.710 1.00 95.25 86 THR A N 1
ATOM 666 C CA . THR A 1 86 ? -1.868 -2.111 3.193 1.00 95.25 86 THR A CA 1
ATOM 667 C C . THR A 1 86 ? -3.035 -1.421 3.899 1.00 95.25 86 THR A C 1
ATOM 669 O O . THR A 1 86 ? -2.841 -0.865 4.978 1.00 95.25 86 THR A O 1
ATOM 672 N N . ALA A 1 87 ? -4.253 -1.505 3.353 1.00 95.38 87 ALA A N 1
ATOM 673 C CA . ALA A 1 87 ? -5.451 -0.933 3.969 1.00 95.38 87 ALA A CA 1
ATOM 674 C C . ALA A 1 87 ? -5.763 -1.575 5.331 1.00 95.38 87 ALA A C 1
ATOM 676 O O . ALA A 1 87 ? -6.055 -0.864 6.295 1.00 95.38 87 ALA A O 1
ATOM 677 N N . ARG A 1 88 ? -5.632 -2.905 5.447 1.00 95.19 88 ARG A N 1
ATOM 678 C CA . ARG A 1 88 ? -5.801 -3.626 6.724 1.00 95.19 88 ARG A CA 1
ATOM 679 C C . ARG A 1 88 ? -4.765 -3.190 7.762 1.00 95.19 88 ARG A C 1
ATOM 681 O O . ARG A 1 88 ? -5.129 -2.896 8.899 1.00 95.19 88 ARG A O 1
ATOM 688 N N . LEU A 1 89 ? -3.494 -3.096 7.368 1.00 95.81 89 LEU A N 1
ATOM 689 C CA . LEU A 1 89 ? -2.410 -2.647 8.248 1.00 95.81 89 LEU A CA 1
ATOM 690 C C . LEU A 1 89 ? -2.583 -1.186 8.682 1.00 95.81 89 LEU A C 1
ATOM 692 O O . LEU A 1 89 ? -2.329 -0.868 9.840 1.00 95.81 89 LEU A O 1
ATOM 696 N N . LEU A 1 90 ? -3.052 -0.313 7.788 1.00 95.69 90 LEU A N 1
ATOM 697 C CA . LEU A 1 90 ? -3.338 1.089 8.099 1.00 95.69 90 LEU A CA 1
ATOM 698 C C . LEU A 1 90 ? -4.511 1.231 9.077 1.00 95.69 90 LEU A C 1
ATOM 700 O O . LEU A 1 90 ? -4.453 2.039 10.004 1.00 95.69 90 LEU A O 1
ATOM 704 N N . ALA A 1 91 ? -5.574 0.442 8.900 1.00 95.25 91 ALA A N 1
ATOM 705 C CA . ALA A 1 91 ? -6.672 0.402 9.860 1.00 95.25 91 ALA A CA 1
ATOM 706 C C . ALA A 1 91 ? -6.179 -0.083 11.232 1.00 95.25 91 ALA A C 1
ATOM 708 O O . ALA A 1 91 ? -6.466 0.549 12.246 1.00 95.25 91 ALA A O 1
ATOM 709 N N . GLN A 1 92 ? -5.367 -1.144 11.259 1.00 94.12 92 GLN A N 1
ATOM 710 C CA . GLN A 1 92 ? -4.800 -1.690 12.490 1.00 94.12 92 GLN A CA 1
ATOM 711 C C . GLN A 1 92 ? -3.837 -0.716 13.184 1.00 94.12 92 GLN A C 1
ATOM 713 O O . GLN A 1 92 ? -3.862 -0.612 14.405 1.00 94.12 92 GLN A O 1
ATOM 718 N N . SER A 1 93 ? -3.013 0.027 12.438 1.00 95.19 93 SER A N 1
ATOM 719 C CA . SER A 1 93 ? -2.063 0.990 13.015 1.00 95.19 93 SER A CA 1
ATOM 720 C C . SER A 1 93 ? -2.739 2.181 13.695 1.00 95.19 93 SER A C 1
ATOM 722 O O . SER A 1 93 ? -2.098 2.898 14.456 1.00 95.19 93 SER A O 1
ATOM 724 N N . ARG A 1 94 ? -4.018 2.426 13.386 1.00 94.31 94 ARG A N 1
ATOM 725 C CA . ARG A 1 94 ? -4.829 3.495 13.983 1.00 94.31 94 ARG A CA 1
ATOM 726 C C . ARG A 1 94 ? -5.512 3.067 15.281 1.00 94.31 94 ARG A C 1
ATOM 728 O O . ARG A 1 94 ? -6.071 3.919 15.967 1.00 94.31 94 ARG A O 1
ATOM 735 N N . GLU A 1 95 ? -5.480 1.779 15.621 1.00 92.31 95 GLU A N 1
ATOM 736 C CA . GLU A 1 95 ? -6.002 1.300 16.898 1.00 92.31 95 GLU A CA 1
ATOM 737 C C . GLU A 1 95 ? -5.052 1.655 18.052 1.00 92.31 95 GLU A C 1
ATOM 739 O O . GLU A 1 95 ? -3.825 1.578 17.905 1.00 92.31 95 GLU A O 1
ATOM 744 N N . PRO A 1 96 ? -5.590 2.002 19.233 1.00 90.56 96 PRO A N 1
ATOM 745 C CA . PRO A 1 96 ? -4.769 2.204 20.416 1.00 90.56 96 PRO A CA 1
ATOM 746 C C . PRO A 1 96 ? -4.047 0.901 20.785 1.00 90.56 96 PRO A C 1
ATOM 748 O O . PRO A 1 96 ? -4.653 -0.167 20.852 1.00 90.56 96 PRO A O 1
ATOM 751 N N . GLY A 1 97 ? -2.739 0.991 21.035 1.00 92.56 97 GLY A N 1
ATOM 752 C CA . GLY A 1 97 ? -1.914 -0.173 21.374 1.00 92.56 97 GLY A CA 1
ATOM 753 C C . GLY A 1 97 ? -1.474 -1.018 20.175 1.00 92.56 97 GLY A C 1
ATOM 754 O O . GLY A 1 97 ? -1.028 -2.149 20.371 1.00 92.56 97 GLY A O 1
ATOM 755 N N . ALA A 1 98 ? -1.574 -0.498 18.946 1.00 92.88 98 ALA A N 1
ATOM 756 C CA . ALA A 1 98 ? -1.038 -1.173 17.769 1.00 92.88 98 ALA A CA 1
ATOM 757 C C . ALA A 1 98 ? 0.452 -1.539 17.968 1.00 92.88 98 ALA A C 1
ATOM 759 O O . ALA A 1 98 ? 1.254 -0.681 18.353 1.00 92.88 98 ALA A O 1
ATOM 760 N N . PRO A 1 99 ? 0.854 -2.797 17.713 1.00 93.56 99 PRO A N 1
ATOM 761 C CA . PRO A 1 99 ? 2.224 -3.227 17.953 1.00 93.56 99 PRO A CA 1
ATOM 762 C C . PRO A 1 99 ? 3.180 -2.597 16.934 1.00 93.56 99 PRO A C 1
ATOM 764 O O . PRO A 1 99 ? 2.839 -2.418 15.764 1.00 93.56 99 PRO A O 1
ATOM 767 N N . THR A 1 100 ? 4.427 -2.347 17.341 1.00 93.56 100 THR A N 1
ATOM 768 C CA . THR A 1 100 ? 5.480 -1.782 16.472 1.00 93.56 100 THR A CA 1
ATOM 769 C C . THR A 1 100 ? 5.677 -2.580 15.177 1.00 93.56 100 THR A C 1
ATOM 771 O O . THR A 1 100 ? 6.009 -2.019 14.134 1.00 93.56 100 THR A O 1
ATOM 774 N N . SER A 1 101 ? 5.416 -3.891 15.207 1.00 93.94 101 SER A N 1
ATOM 775 C CA . SER A 1 101 ? 5.477 -4.765 14.031 1.00 93.94 101 SER A CA 1
ATOM 776 C C . SER A 1 101 ? 4.513 -4.350 12.914 1.00 93.94 101 SER A C 1
ATOM 778 O O . SER A 1 101 ? 4.873 -4.481 11.744 1.00 93.94 101 SER A O 1
ATOM 780 N N . VAL A 1 102 ? 3.335 -3.812 13.248 1.00 95.06 102 VAL A N 1
ATOM 781 C CA . VAL A 1 102 ? 2.352 -3.323 12.268 1.00 95.06 102 VAL A CA 1
ATOM 782 C C . VAL A 1 102 ? 2.892 -2.095 11.549 1.00 95.06 102 VAL A C 1
ATOM 784 O O . VAL A 1 102 ? 2.824 -2.041 10.326 1.00 95.06 102 VAL A O 1
ATOM 787 N N . PHE A 1 103 ? 3.514 -1.157 12.266 1.00 93.75 103 PHE A N 1
ATOM 788 C CA . PHE A 1 103 ? 4.133 0.025 11.656 1.00 93.75 103 PHE A CA 1
ATOM 789 C C . PHE A 1 103 ? 5.292 -0.348 10.725 1.00 93.75 103 PHE A C 1
ATOM 791 O O . PHE A 1 103 ? 5.387 0.176 9.615 1.00 93.75 103 PHE A O 1
ATOM 798 N N . SER A 1 104 ? 6.135 -1.302 11.129 1.00 94.31 104 SER A N 1
ATOM 799 C CA . SER A 1 104 ? 7.226 -1.806 10.285 1.00 94.31 104 SER A CA 1
ATOM 800 C C . SER A 1 104 ? 6.713 -2.484 9.011 1.00 94.31 104 SER A C 1
ATOM 802 O O . SER A 1 104 ? 7.256 -2.259 7.928 1.00 94.31 104 SER A O 1
ATOM 804 N N . GLN A 1 105 ? 5.655 -3.296 9.117 1.00 94.56 105 GLN A N 1
ATOM 805 C CA . GLN A 1 105 ? 5.028 -3.939 7.959 1.00 94.56 105 GLN A CA 1
ATOM 806 C C . GLN A 1 105 ? 4.347 -2.913 7.053 1.00 94.56 105 GLN A C 1
ATOM 808 O O . GLN A 1 105 ? 4.567 -2.933 5.843 1.00 94.56 105 GLN A O 1
ATOM 813 N N . LEU A 1 106 ? 3.594 -1.975 7.628 1.00 94.25 106 LEU A N 1
ATOM 814 C CA . LEU A 1 106 ? 2.947 -0.895 6.893 1.00 94.25 106 LEU A CA 1
ATOM 815 C C . LEU A 1 106 ? 3.976 -0.080 6.102 1.00 94.25 106 LEU A C 1
ATOM 817 O O . LEU A 1 106 ? 3.806 0.116 4.903 1.00 94.25 106 LEU A O 1
ATOM 821 N N . ASN A 1 107 ? 5.090 0.314 6.726 1.00 91.81 107 ASN A N 1
ATOM 822 C CA . ASN A 1 107 ? 6.151 1.055 6.045 1.00 91.81 107 ASN A CA 1
ATOM 823 C C . ASN A 1 107 ? 6.748 0.271 4.862 1.00 91.81 107 ASN A C 1
ATOM 825 O O . ASN A 1 107 ? 7.010 0.841 3.801 1.00 91.81 107 ASN A O 1
ATOM 829 N N . ARG A 1 108 ? 6.923 -1.050 5.002 1.00 91.50 108 ARG A N 1
ATOM 830 C CA . ARG A 1 108 ? 7.387 -1.914 3.906 1.00 91.50 108 ARG A CA 1
ATOM 831 C C . ARG A 1 108 ? 6.412 -1.901 2.728 1.00 91.50 108 ARG A C 1
ATOM 833 O O . ARG A 1 108 ? 6.849 -1.673 1.602 1.00 91.50 108 ARG A O 1
ATOM 840 N N . TYR A 1 109 ? 5.121 -2.100 2.980 1.00 91.62 109 TYR A N 1
ATOM 841 C CA . TYR A 1 109 ? 4.109 -2.121 1.921 1.00 91.62 109 TYR A CA 1
ATOM 842 C C . TYR A 1 109 ? 3.920 -0.747 1.263 1.00 91.62 109 TYR A C 1
ATOM 844 O O . TYR A 1 109 ? 3.873 -0.659 0.037 1.00 91.62 109 TYR A O 1
ATOM 852 N N . LEU A 1 110 ? 3.934 0.340 2.041 1.00 90.19 110 LEU A N 1
ATOM 853 C CA . LEU A 1 110 ? 3.912 1.706 1.503 1.00 90.19 110 LEU A CA 1
ATOM 854 C C . LEU A 1 110 ? 5.120 1.987 0.600 1.00 90.19 110 LEU A C 1
ATOM 856 O O . LEU A 1 110 ? 4.988 2.659 -0.418 1.00 90.19 110 LEU A O 1
ATOM 860 N N . SER A 1 111 ? 6.295 1.455 0.942 1.00 87.75 111 SER A N 1
ATOM 861 C CA . SER A 1 111 ? 7.494 1.572 0.103 1.00 87.75 111 SER A CA 1
ATOM 862 C C . SER A 1 111 ? 7.343 0.828 -1.227 1.00 87.75 111 SER A C 1
ATOM 864 O O . SER A 1 111 ? 7.752 1.343 -2.264 1.00 87.75 111 SER A O 1
ATOM 866 N N . GLN A 1 112 ? 6.742 -0.366 -1.210 1.00 86.06 112 GLN A N 1
ATOM 867 C CA . GLN A 1 112 ? 6.492 -1.163 -2.418 1.00 86.06 112 GLN A CA 1
ATOM 868 C C . GLN A 1 112 ? 5.463 -0.505 -3.342 1.00 86.06 112 GLN A C 1
ATOM 870 O O . GLN A 1 112 ? 5.627 -0.559 -4.555 1.00 86.06 112 GLN A O 1
ATOM 875 N N . LEU A 1 113 ? 4.460 0.165 -2.770 1.00 85.50 113 LEU A N 1
ATOM 876 C CA . LEU A 1 113 ? 3.475 0.959 -3.506 1.00 85.50 113 LEU A CA 1
ATOM 877 C C . LEU A 1 113 ? 3.995 2.349 -3.914 1.00 85.50 113 LEU A C 1
ATOM 879 O O . LEU A 1 113 ? 3.234 3.140 -4.451 1.00 85.50 113 LEU A O 1
ATOM 883 N N . GLY A 1 114 ? 5.255 2.700 -3.631 1.00 82.38 114 GLY A N 1
ATOM 884 C CA . GLY A 1 114 ? 5.808 4.012 -3.992 1.00 82.38 114 GLY A CA 1
ATOM 885 C C . GLY A 1 114 ? 5.257 5.192 -3.179 1.00 82.38 114 GLY A C 1
ATOM 886 O O . GLY A 1 114 ? 5.495 6.344 -3.526 1.00 82.38 114 GLY A O 1
ATOM 887 N N . LEU A 1 115 ? 4.543 4.926 -2.083 1.00 83.06 115 LEU A N 1
ATOM 888 C CA . LEU A 1 115 ? 3.857 5.938 -1.276 1.00 83.06 115 LEU A CA 1
ATOM 889 C C . LEU A 1 115 ? 4.733 6.583 -0.202 1.00 83.06 115 LEU A C 1
ATOM 891 O O . LEU A 1 115 ? 4.386 7.654 0.302 1.00 83.06 115 LEU A O 1
ATOM 895 N N . ASN A 1 116 ? 5.868 5.968 0.139 1.00 81.38 116 ASN A N 1
ATOM 896 C CA . ASN A 1 116 ? 6.825 6.561 1.070 1.00 81.38 116 ASN A CA 1
ATOM 897 C C . ASN A 1 116 ? 7.608 7.714 0.382 1.00 81.38 116 ASN A C 1
ATOM 899 O O . ASN A 1 116 ? 7.889 7.619 -0.815 1.00 81.38 116 ASN A O 1
ATOM 903 N N . PRO A 1 117 ? 8.032 8.767 1.111 1.00 76.00 117 PRO A N 1
ATOM 904 C CA . PRO A 1 117 ? 8.770 9.899 0.534 1.00 76.00 117 PRO A CA 1
ATOM 905 C C . PRO A 1 117 ? 10.039 9.529 -0.255 1.00 76.00 117 PRO A C 1
ATOM 907 O O . PRO A 1 117 ? 10.270 10.062 -1.336 1.00 76.00 117 PRO A O 1
ATOM 910 N N . ALA A 1 118 ? 10.847 8.597 0.250 1.00 73.25 118 ALA A N 1
ATOM 911 C CA . ALA A 1 118 ? 12.041 8.095 -0.429 1.00 73.25 118 ALA A CA 1
ATOM 912 C C . ALA A 1 118 ? 11.696 7.322 -1.720 1.00 73.25 118 ALA A C 1
ATOM 914 O O . ALA A 1 118 ? 12.384 7.459 -2.731 1.00 73.25 118 ALA A O 1
ATOM 915 N N . SER A 1 119 ? 10.604 6.558 -1.718 1.00 68.44 119 SER A N 1
ATOM 916 C CA . SER A 1 119 ? 10.139 5.746 -2.844 1.00 68.44 119 SER A CA 1
ATOM 917 C C . SER A 1 119 ? 9.394 6.561 -3.903 1.00 68.44 119 SER A C 1
ATOM 919 O O . SER A 1 119 ? 9.435 6.181 -5.070 1.00 68.44 119 SER A O 1
ATOM 921 N N . ARG A 1 120 ? 8.796 7.710 -3.552 1.00 66.75 120 ARG A N 1
ATOM 922 C CA . ARG A 1 120 ? 8.152 8.627 -4.516 1.00 66.75 120 ARG A CA 1
ATOM 923 C C . ARG A 1 120 ? 9.114 9.107 -5.604 1.00 66.75 120 ARG A C 1
ATOM 925 O O . ARG A 1 120 ? 8.730 9.214 -6.765 1.00 66.75 120 ARG A O 1
ATOM 932 N N . SER A 1 121 ? 10.387 9.314 -5.258 1.00 63.34 121 SER A N 1
ATOM 933 C CA . SER A 1 121 ? 11.423 9.702 -6.230 1.00 63.34 121 SER A CA 1
ATOM 934 C C . SER A 1 121 ? 11.647 8.661 -7.341 1.00 63.34 121 SER A C 1
ATOM 936 O O . SER A 1 121 ? 12.094 9.012 -8.429 1.00 63.34 121 SER A O 1
ATOM 938 N N . LEU A 1 122 ? 11.294 7.391 -7.099 1.00 59.81 122 LEU A N 1
ATOM 939 C CA . LEU A 1 122 ? 11.402 6.302 -8.075 1.00 59.81 122 LEU A CA 1
ATOM 940 C C . LEU A 1 122 ? 10.205 6.246 -9.036 1.00 59.81 122 LEU A C 1
ATOM 942 O O . LEU A 1 122 ? 10.332 5.686 -10.126 1.00 59.81 122 LEU A O 1
ATOM 946 N N . VAL A 1 123 ? 9.060 6.811 -8.637 1.00 58.66 123 VAL A N 1
ATOM 947 C CA . VAL A 1 123 ? 7.810 6.821 -9.416 1.00 58.66 123 VAL A CA 1
ATOM 948 C C . VAL A 1 123 ? 7.794 7.989 -10.409 1.00 58.66 123 VAL A C 1
ATOM 950 O O . VAL A 1 123 ? 7.435 7.792 -11.566 1.00 58.66 123 VAL A O 1
ATOM 953 N N . ASN A 1 124 ? 8.327 9.156 -10.025 1.00 54.19 124 ASN A N 1
ATOM 954 C CA . ASN A 1 124 ? 8.425 10.355 -10.879 1.00 54.19 124 ASN A CA 1
ATOM 955 C C . ASN A 1 124 ? 9.365 10.214 -12.100 1.00 54.19 124 ASN A C 1
ATOM 957 O O . ASN A 1 124 ? 9.534 11.155 -12.868 1.00 54.19 124 ASN A O 1
ATOM 961 N N . GLY A 1 125 ? 10.002 9.054 -12.289 1.00 48.56 125 GLY A N 1
ATOM 962 C CA . GLY A 1 125 ? 10.855 8.759 -13.444 1.00 48.56 125 GLY A CA 1
ATOM 963 C C . GLY A 1 125 ? 10.118 8.159 -14.647 1.00 48.56 125 GLY A C 1
ATOM 964 O O . GLY A 1 125 ? 10.773 7.812 -15.631 1.00 48.56 125 GLY A O 1
ATOM 965 N N . VAL A 1 126 ? 8.797 7.972 -14.566 1.00 46.84 126 VAL A N 1
ATOM 966 C CA . VAL A 1 126 ? 7.944 7.735 -15.736 1.00 46.84 126 VAL A CA 1
ATOM 967 C C . VAL A 1 126 ? 7.379 9.096 -16.099 1.00 46.84 126 VAL A C 1
ATOM 969 O O . VAL A 1 126 ? 6.427 9.556 -15.478 1.00 46.84 126 VAL A O 1
ATOM 972 N N . GLY A 1 127 ? 8.027 9.782 -17.040 1.00 41.59 127 GLY A N 1
ATOM 973 C CA . GLY A 1 127 ? 7.462 10.993 -17.611 1.00 41.59 127 GLY A CA 1
ATOM 974 C C . GLY A 1 127 ? 6.088 10.647 -18.163 1.00 41.59 127 GLY A C 1
ATOM 975 O O . GLY A 1 127 ? 5.982 9.987 -19.194 1.00 41.59 127 GLY A O 1
ATOM 976 N N . VAL A 1 128 ? 5.035 11.071 -17.464 1.00 41.41 128 VAL A N 1
ATOM 977 C CA . VAL A 1 128 ? 3.785 11.399 -18.132 1.00 41.41 128 VAL A CA 1
ATOM 978 C C . VAL A 1 128 ? 4.219 12.405 -19.182 1.00 41.41 128 VAL A C 1
ATOM 980 O O . VAL A 1 128 ? 4.649 13.503 -18.831 1.00 41.41 128 VAL A O 1
ATOM 983 N N . LYS A 1 129 ? 4.229 12.000 -20.455 1.00 40.50 129 LYS A N 1
ATOM 984 C CA . LYS A 1 129 ? 4.256 12.974 -21.533 1.00 40.50 129 LYS A CA 1
ATOM 985 C C . LYS A 1 129 ? 2.978 13.776 -21.337 1.00 40.50 129 LYS A C 1
ATOM 987 O O . LYS A 1 129 ? 1.890 13.304 -21.656 1.00 40.50 129 LYS A O 1
ATOM 992 N N . THR A 1 130 ? 3.085 14.914 -20.665 1.00 38.75 130 THR A N 1
ATOM 993 C CA . THR A 1 130 ? 2.028 15.910 -20.646 1.00 38.75 130 THR A CA 1
ATOM 994 C C . THR A 1 130 ? 1.703 16.203 -22.105 1.00 38.75 130 THR A C 1
ATOM 996 O O . THR A 1 130 ? 2.603 16.270 -22.943 1.00 38.75 130 THR A O 1
ATOM 999 N N . THR A 1 131 ? 0.418 16.343 -22.399 1.00 47.47 131 THR A N 1
ATOM 1000 C CA . THR A 1 131 ? -0.185 16.606 -23.716 1.00 47.47 131 THR A CA 1
ATOM 1001 C C . THR A 1 131 ? 0.473 17.744 -24.511 1.00 47.47 131 THR A C 1
ATOM 1003 O O . THR A 1 131 ? 0.275 17.847 -25.714 1.00 47.47 131 THR A O 1
ATOM 1006 N N . GLU A 1 132 ? 1.322 18.554 -23.880 1.00 45.28 132 GLU A N 1
ATOM 1007 C CA . GLU A 1 132 ? 2.185 19.548 -24.524 1.00 45.28 132 GLU A CA 1
ATOM 1008 C C . GLU A 1 132 ? 3.215 18.928 -25.489 1.00 45.28 132 GLU A C 1
ATOM 1010 O O . GLU A 1 132 ? 3.550 19.545 -26.495 1.00 45.28 132 GLU A O 1
ATOM 1015 N N . GLN A 1 133 ? 3.685 17.695 -25.248 1.00 45.41 133 GLN A N 1
ATOM 1016 C CA . GLN A 1 133 ? 4.638 17.035 -26.154 1.00 45.41 133 GLN A CA 1
ATOM 1017 C C . GLN A 1 133 ? 3.991 16.492 -27.433 1.00 45.41 133 GLN A C 1
ATOM 1019 O O . GLN A 1 133 ? 4.689 16.340 -28.431 1.00 45.41 133 GLN A O 1
ATOM 1024 N N . GLU A 1 134 ? 2.681 16.220 -27.428 1.00 45.72 134 GLU A N 1
ATOM 1025 C CA . GLU A 1 134 ? 1.975 15.831 -28.654 1.00 45.72 134 GLU A CA 1
ATOM 1026 C C . GLU A 1 134 ? 1.822 17.042 -29.585 1.00 45.72 134 GLU A C 1
ATOM 1028 O O . GLU A 1 134 ? 2.077 16.919 -30.779 1.00 45.72 134 GLU A O 1
ATOM 1033 N N . GLU A 1 135 ? 1.509 18.237 -29.069 1.00 47.50 135 GLU A N 1
ATOM 1034 C CA . GLU A 1 135 ? 1.351 19.436 -29.911 1.00 47.50 135 GLU A CA 1
ATOM 1035 C C . GLU A 1 135 ? 2.637 19.852 -30.649 1.00 47.50 135 GLU A C 1
ATOM 1037 O O . GLU A 1 135 ? 2.561 20.339 -31.782 1.00 47.50 135 GLU A O 1
ATOM 1042 N N . ASP A 1 136 ? 3.811 19.632 -30.054 1.00 50.75 136 ASP A N 1
ATOM 1043 C CA . ASP A 1 136 ? 5.097 19.929 -30.697 1.00 50.75 136 ASP A CA 1
ATOM 1044 C C . ASP A 1 136 ? 5.463 18.913 -31.795 1.00 50.75 136 ASP A C 1
ATOM 1046 O O . ASP A 1 136 ? 6.066 19.285 -32.806 1.00 50.75 136 ASP A O 1
ATOM 1050 N N . GLU A 1 137 ? 5.046 17.651 -31.654 1.00 47.31 137 GLU A N 1
ATOM 1051 C CA . GLU A 1 137 ? 5.308 16.589 -32.637 1.00 47.31 137 GLU A CA 1
ATOM 1052 C C . GLU A 1 137 ? 4.484 16.800 -33.926 1.00 47.31 137 GLU A C 1
ATOM 1054 O O . GLU A 1 137 ? 4.996 16.616 -35.034 1.00 47.31 137 GLU A O 1
ATOM 1059 N N . TRP A 1 138 ? 3.245 17.304 -33.814 1.00 56.09 138 TRP A N 1
ATOM 1060 C CA . TRP A 1 138 ? 2.416 17.672 -34.974 1.00 56.09 138 TRP A CA 1
ATOM 1061 C C . TRP A 1 138 ? 2.882 18.960 -35.667 1.00 56.09 138 TRP A C 1
ATOM 1063 O O . TRP A 1 138 ? 2.793 19.060 -36.893 1.00 56.09 138 TRP A O 1
ATOM 1073 N N . LYS A 1 139 ? 3.415 19.937 -34.920 1.00 51.12 139 LYS A N 1
ATOM 1074 C CA . LYS A 1 139 ? 3.961 21.178 -35.502 1.00 51.12 139 LYS A CA 1
ATOM 1075 C C . LYS A 1 139 ? 5.254 20.929 -36.276 1.00 51.12 139 LYS A C 1
ATOM 1077 O O . LYS A 1 139 ? 5.409 21.465 -37.369 1.00 51.12 139 LYS A O 1
ATOM 1082 N N . GLN A 1 140 ? 6.143 20.072 -35.771 1.00 54.66 140 GLN A N 1
ATOM 1083 C CA . GLN A 1 140 ? 7.371 19.708 -36.489 1.00 54.66 140 GLN A CA 1
ATOM 1084 C C . GLN A 1 140 ? 7.099 18.848 -37.733 1.00 54.66 140 GLN A C 1
ATOM 1086 O O . GLN A 1 140 ? 7.794 18.991 -38.737 1.00 54.66 140 GLN A O 1
ATOM 1091 N N . ALA A 1 141 ? 6.066 17.999 -37.709 1.00 54.69 141 ALA A N 1
ATOM 1092 C CA . ALA A 1 141 ? 5.646 17.239 -38.886 1.00 54.69 141 ALA A CA 1
ATOM 1093 C C . ALA A 1 141 ? 4.999 18.121 -39.975 1.00 54.69 141 ALA A C 1
ATOM 1095 O O . ALA A 1 141 ? 5.140 17.827 -41.162 1.00 54.69 141 ALA A O 1
ATOM 1096 N N . ALA A 1 142 ? 4.323 19.212 -39.592 1.00 54.56 142 ALA A N 1
ATOM 1097 C CA . ALA A 1 142 ? 3.698 20.149 -40.529 1.00 54.56 142 ALA A CA 1
ATOM 1098 C C . ALA A 1 142 ? 4.712 21.058 -41.255 1.00 54.56 142 ALA A C 1
ATOM 1100 O O . ALA A 1 142 ? 4.486 21.409 -42.411 1.00 54.56 142 ALA A O 1
ATOM 1101 N N . ASP A 1 143 ? 5.841 21.388 -40.621 1.00 52.25 143 ASP A N 1
ATOM 1102 C CA . ASP A 1 143 ? 6.881 22.261 -41.197 1.00 52.25 143 ASP A CA 1
ATOM 1103 C C . ASP A 1 143 ? 7.868 21.519 -42.131 1.00 52.25 143 ASP A C 1
ATOM 1105 O O . ASP A 1 143 ? 8.659 22.135 -42.842 1.00 52.25 143 ASP A O 1
ATOM 1109 N N . GLY A 1 144 ? 7.828 20.179 -42.160 1.00 54.12 144 GLY A N 1
ATOM 1110 C CA . GLY A 1 144 ? 8.758 19.333 -42.927 1.00 54.12 144 GLY A CA 1
ATOM 1111 C C . GLY A 1 144 ? 8.286 18.881 -44.320 1.00 54.12 144 GLY A C 1
ATOM 1112 O O . GLY A 1 144 ? 9.001 18.139 -44.997 1.00 54.12 144 GLY A O 1
ATOM 1113 N N . SER A 1 145 ? 7.097 19.286 -44.775 1.00 43.34 145 SER A N 1
ATOM 1114 C CA . SER A 1 145 ? 6.489 18.787 -46.019 1.00 43.34 145 SER A CA 1
ATOM 1115 C C . SER A 1 145 ? 6.863 19.626 -47.254 1.00 43.34 145 SER A C 1
ATOM 1117 O O . SER A 1 145 ? 6.112 20.493 -47.690 1.00 43.34 145 SER A O 1
ATOM 1119 N N . THR A 1 146 ? 8.009 19.285 -47.849 1.00 42.75 146 THR A N 1
ATOM 1120 C CA . THR A 1 146 ? 8.293 19.271 -49.304 1.00 42.75 146 THR A CA 1
ATOM 1121 C C . THR A 1 146 ? 7.815 20.455 -50.158 1.00 42.75 146 THR A C 1
ATOM 1123 O O . THR A 1 146 ? 6.703 20.461 -50.689 1.00 42.75 146 THR A O 1
ATOM 1126 N N . GLY A 1 147 ? 8.744 21.370 -50.454 1.00 40.38 147 GLY A N 1
ATOM 1127 C CA . GLY A 1 147 ? 8.697 22.152 -51.688 1.00 40.38 147 GLY A CA 1
ATOM 1128 C C . GLY A 1 147 ? 8.796 21.224 -52.903 1.00 40.38 147 GLY A C 1
ATOM 1129 O O . GLY A 1 147 ? 9.810 20.558 -53.105 1.00 40.38 147 GLY A O 1
ATOM 1130 N N . LEU A 1 148 ? 7.727 21.158 -53.694 1.00 45.06 148 LEU A N 1
ATOM 1131 C CA . LEU A 1 148 ? 7.730 20.528 -55.013 1.00 45.06 148 LEU A CA 1
ATOM 1132 C C . LEU A 1 148 ? 8.430 21.462 -56.019 1.00 45.06 148 LEU A C 1
ATOM 1134 O O . LEU A 1 148 ? 8.136 22.660 -56.019 1.00 45.06 148 LEU A O 1
ATOM 1138 N N . PRO A 1 149 ? 9.319 20.961 -56.897 1.00 41.47 149 PRO A N 1
ATOM 1139 C CA . PRO A 1 149 ? 9.887 21.773 -57.961 1.00 41.47 149 PRO A CA 1
ATOM 1140 C C . PRO A 1 149 ? 8.838 21.953 -59.064 1.00 41.47 149 PRO A C 1
ATOM 1142 O O . PRO A 1 149 ? 8.367 20.978 -59.651 1.00 41.47 149 PRO A O 1
ATOM 1145 N N . VAL A 1 150 ? 8.462 23.201 -59.338 1.00 45.97 150 VAL A N 1
ATOM 1146 C CA . VAL A 1 150 ? 7.667 23.561 -60.519 1.00 45.97 150 VAL A CA 1
ATOM 1147 C C . VAL A 1 150 ? 8.637 23.751 -61.687 1.00 45.97 150 VAL A C 1
ATOM 1149 O O . VAL A 1 150 ? 9.629 24.467 -61.542 1.00 45.97 150 VAL A O 1
ATOM 1152 N N . GLN A 1 151 ? 8.375 23.036 -62.785 1.00 46.00 151 GLN A N 1
ATOM 1153 C CA . GLN A 1 151 ? 9.092 23.134 -64.064 1.00 46.00 151 GLN A CA 1
ATOM 1154 C C . GLN A 1 151 ? 8.885 24.487 -64.744 1.00 46.00 151 GLN A C 1
ATOM 1156 O O . GLN A 1 151 ? 7.767 25.038 -64.623 1.00 46.00 151 GLN A O 1
#

Secondary structure (DSSP, 8-state):
-PPPPPPHHHHHHTTHHHH-HHHHHTTTTS-----B--SPPGGGS--SSHHHHHHHHHHHHHHHHHHHHHTTS--BGGGHHHHHHHHHHHHHHTSTT--HHHHHHHHHHHHHTT-SHHHHHHHTTS----THHHHHHHHHHHHT---PPP-

Radius of gyration: 22.86 Å; chains: 1; bounding box: 45×41×85 Å